Protein AF-A0A0U5BAT9-F1 (afdb_monomer_lite)

Foldseek 3Di:
DPPCDPLNVLCVVCVVLVHQDFPHHGSVVDDSVRSVVSSVVSVVVVVVVPPD

Structure (mmCIF, N/CA/C/O backbone):
data_AF-A0A0U5BAT9-F1
#
_entry.id   AF-A0A0U5BAT9-F1
#
loop_
_atom_site.group_PDB
_atom_site.id
_atom_site.type_symbol
_atom_site.label_atom_id
_atom_site.label_alt_id
_atom_site.label_comp_id
_atom_site.label_asym_id
_atom_site.label_entity_id
_atom_site.label_seq_id
_atom_site.pdbx_PDB_ins_code
_atom_site.Cartn_x
_atom_site.Cartn_y
_atom_site.Cartn_z
_atom_site.occupancy
_atom_site.B_iso_or_equiv
_atom_site.auth_seq_id
_atom_site.auth_comp_id
_atom_site.auth_asym_id
_atom_site.auth_atom_id
_atom_site.pdbx_PDB_model_num
ATOM 1 N N . MET A 1 1 ? 18.719 -8.182 9.273 1.00 40.00 1 MET A N 1
ATOM 2 C CA . MET A 1 1 ? 17.410 -7.646 9.704 1.00 40.00 1 MET A CA 1
ATOM 3 C C . MET A 1 1 ? 16.918 -6.736 8.595 1.00 40.00 1 MET A C 1
ATOM 5 O O . MET A 1 1 ? 17.531 -5.702 8.375 1.00 40.00 1 MET A O 1
ATOM 9 N N . ILE A 1 2 ?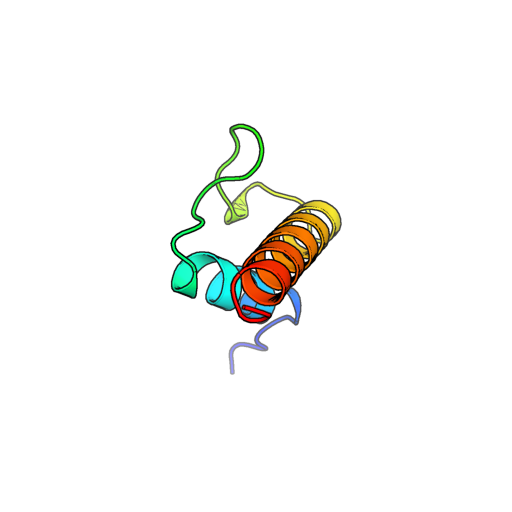 15.918 -7.163 7.824 1.00 52.94 2 ILE A N 1
ATOM 10 C CA . ILE A 1 2 ? 15.365 -6.343 6.741 1.00 52.94 2 ILE A CA 1
ATOM 11 C C . ILE A 1 2 ? 14.558 -5.240 7.423 1.00 52.94 2 ILE A C 1
ATOM 13 O O . ILE A 1 2 ? 13.525 -5.508 8.030 1.00 52.94 2 ILE A O 1
ATOM 17 N N . THR A 1 3 ? 15.071 -4.012 7.416 1.00 54.25 3 THR A N 1
ATOM 18 C CA . THR A 1 3 ? 14.304 -2.833 7.819 1.00 54.25 3 THR A CA 1
ATOM 19 C C . THR A 1 3 ? 13.141 -2.701 6.846 1.00 54.25 3 THR A C 1
ATOM 21 O O . THR A 1 3 ? 13.308 -2.159 5.759 1.00 54.25 3 THR A O 1
ATOM 24 N N . THR A 1 4 ? 11.976 -3.244 7.201 1.00 60.53 4 THR A N 1
ATOM 25 C CA . THR A 1 4 ? 10.741 -3.058 6.433 1.00 60.53 4 THR A CA 1
ATOM 26 C C . THR A 1 4 ? 10.448 -1.565 6.371 1.00 60.53 4 THR A C 1
ATOM 28 O O . THR A 1 4 ? 9.998 -0.967 7.358 1.00 60.53 4 THR A O 1
ATOM 31 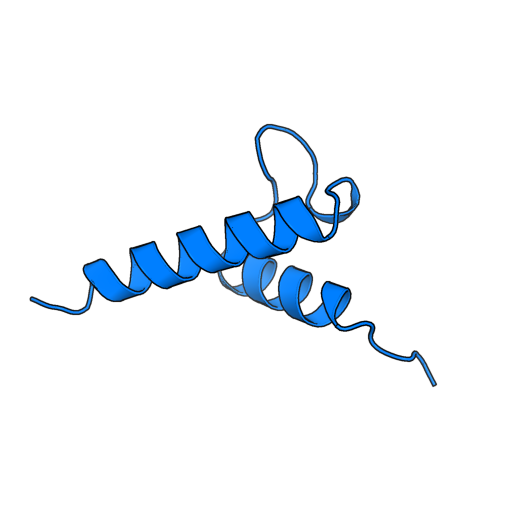N N . SER A 1 5 ? 10.762 -0.953 5.232 1.00 76.19 5 SER A N 1
ATOM 32 C CA . SER A 1 5 ? 10.453 0.440 4.942 1.00 76.19 5 SER A CA 1
ATOM 33 C C . SER A 1 5 ? 8.945 0.655 5.058 1.00 76.19 5 SER A C 1
ATOM 35 O O . SER A 1 5 ? 8.152 -0.237 4.769 1.00 76.19 5 SER A O 1
ATOM 37 N N . LYS A 1 6 ? 8.511 1.848 5.483 1.00 81.06 6 LYS A N 1
ATOM 38 C CA . LYS A 1 6 ? 7.072 2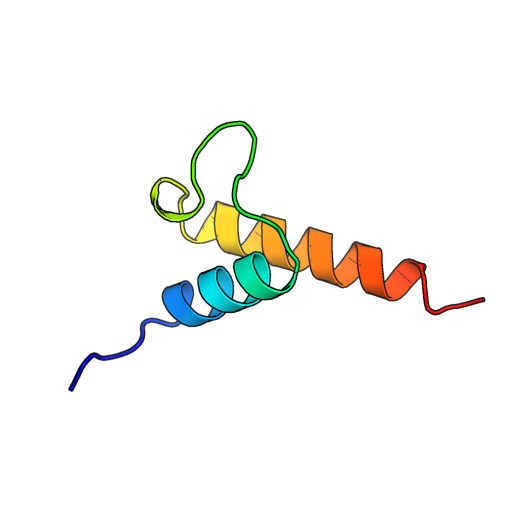.175 5.583 1.00 81.06 6 LYS A CA 1
ATOM 39 C C . LYS A 1 6 ? 6.329 1.922 4.263 1.00 81.06 6 LYS A C 1
ATOM 41 O O . LYS A 1 6 ? 5.155 1.572 4.302 1.00 81.06 6 LYS A O 1
ATOM 46 N N . LEU A 1 7 ? 7.032 2.073 3.139 1.00 85.06 7 LEU A N 1
ATOM 47 C CA . LEU A 1 7 ? 6.551 1.755 1.801 1.00 85.06 7 LEU A CA 1
ATOM 48 C C . LEU A 1 7 ? 6.138 0.285 1.656 1.00 85.06 7 LEU A C 1
ATOM 50 O O . LEU A 1 7 ? 5.036 0.026 1.189 1.00 85.06 7 LEU A O 1
ATOM 54 N N . ASP A 1 8 ? 6.961 -0.648 2.134 1.00 86.56 8 ASP A N 1
ATOM 55 C CA . ASP A 1 8 ? 6.715 -2.094 2.059 1.00 86.56 8 ASP A CA 1
ATOM 56 C C . ASP A 1 8 ? 5.366 -2.457 2.693 1.00 86.56 8 ASP 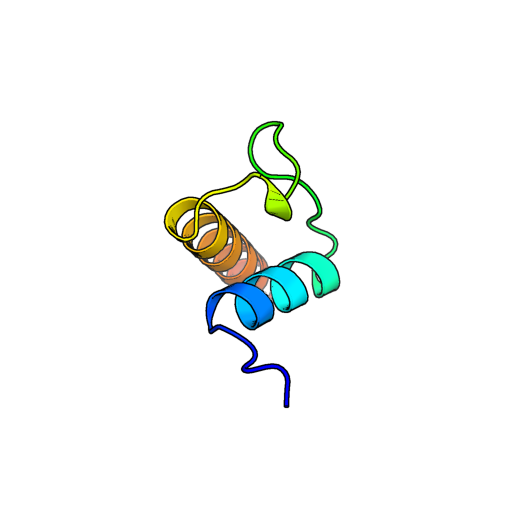A C 1
ATOM 58 O O . ASP A 1 8 ? 4.516 -3.086 2.074 1.00 86.56 8 ASP A O 1
ATOM 62 N N . LYS A 1 9 ? 5.080 -1.881 3.868 1.00 88.56 9 LYS A N 1
ATOM 63 C CA . LYS A 1 9 ? 3.795 -2.061 4.563 1.00 88.56 9 LYS A CA 1
ATOM 64 C C . LYS A 1 9 ? 2.595 -1.527 3.778 1.00 88.56 9 LYS A C 1
ATOM 66 O O . LYS A 1 9 ? 1.477 -2.010 3.956 1.00 88.56 9 LYS A O 1
ATOM 71 N N . TYR A 1 10 ? 2.777 -0.480 2.972 1.00 90.50 10 TYR A N 1
ATOM 72 C CA . TYR A 1 10 ? 1.708 0.044 2.118 1.00 90.50 10 TYR A CA 1
ATOM 73 C C . TYR A 1 10 ? 1.486 -0.847 0.898 1.00 90.50 10 TYR A C 1
ATOM 75 O O . TYR A 1 10 ? 0.336 -1.090 0.538 1.00 90.50 10 TYR A O 1
ATOM 83 N N . ILE A 1 11 ? 2.571 -1.361 0.317 1.00 88.75 11 ILE A N 1
ATOM 84 C CA . ILE A 1 11 ? 2.543 -2.334 -0.776 1.00 88.75 11 ILE A CA 1
ATOM 85 C C . ILE A 1 11 ? 1.835 -3.610 -0.308 1.00 88.75 11 ILE A C 1
ATOM 87 O O . ILE A 1 11 ? 0.854 -4.010 -0.925 1.00 88.75 11 ILE A O 1
ATOM 91 N N . GLU A 1 12 ? 2.230 -4.186 0.831 1.00 90.75 12 GLU A N 1
ATOM 92 C CA . GLU A 1 12 ? 1.587 -5.372 1.416 1.00 90.75 12 GLU A CA 1
ATOM 93 C C . GLU A 1 12 ? 0.077 -5.182 1.607 1.00 90.75 12 GLU A C 1
ATOM 95 O O . GLU A 1 12 ? -0.709 -6.056 1.246 1.00 90.75 12 GLU A O 1
ATOM 100 N N . LYS A 1 13 ? -0.359 -4.023 2.119 1.00 90.12 13 LYS A N 1
ATOM 101 C CA . LYS A 1 13 ? -1.792 -3.724 2.276 1.00 90.12 13 LYS A CA 1
ATOM 102 C C . LYS A 1 13 ? -2.528 -3.669 0.945 1.00 90.12 13 LYS A C 1
ATOM 104 O O . LYS A 1 13 ? -3.641 -4.174 0.853 1.00 90.12 13 LYS A O 1
ATOM 109 N N . LEU A 1 14 ? -1.934 -3.054 -0.073 1.00 90.25 14 LEU A N 1
ATOM 110 C CA . LEU A 1 14 ? -2.529 -3.008 -1.407 1.00 90.25 14 LEU A CA 1
ATOM 111 C C . LEU A 1 14 ? -2.651 -4.411 -2.007 1.00 90.25 14 LEU A C 1
ATOM 113 O O . LEU A 1 14 ? -3.719 -4.756 -2.510 1.00 90.25 14 LEU A O 1
ATOM 117 N N . LEU A 1 15 ? -1.623 -5.247 -1.846 1.00 90.69 15 LEU A N 1
ATOM 118 C CA . LEU A 1 15 ? -1.646 -6.649 -2.268 1.00 90.69 15 LEU A CA 1
ATOM 119 C C . LEU A 1 15 ? -2.739 -7.446 -1.539 1.00 90.69 15 LEU A C 1
ATOM 121 O O . LEU A 1 15 ? -3.492 -8.175 -2.180 1.00 90.69 15 LEU A O 1
ATOM 125 N N . GLN A 1 16 ? -2.897 -7.259 -0.223 1.00 90.12 16 GLN A N 1
ATOM 126 C CA . GLN A 1 16 ? -3.980 -7.875 0.561 1.00 90.12 16 GLN A CA 1
ATOM 127 C C . GLN A 1 16 ? -5.380 -7.443 0.100 1.00 90.12 16 GLN A C 1
ATOM 129 O O . GLN A 1 16 ? -6.335 -8.201 0.241 1.00 90.12 16 GLN A O 1
ATOM 134 N N . MET A 1 17 ? -5.513 -6.241 -0.465 1.00 87.88 17 MET A N 1
ATOM 135 C CA . MET A 1 17 ? -6.763 -5.736 -1.046 1.00 87.88 17 MET A CA 1
ATOM 136 C C . MET A 1 17 ? -6.981 -6.199 -2.497 1.00 87.88 17 MET A C 1
ATOM 138 O O . MET A 1 17 ? -7.971 -5.808 -3.113 1.00 87.88 17 MET A O 1
ATOM 142 N N . GLY A 1 18 ? -6.071 -7.006 -3.055 1.00 89.06 18 GLY A N 1
ATOM 143 C CA . GLY A 1 18 ? -6.124 -7.471 -4.442 1.00 89.06 18 GLY A CA 1
ATOM 144 C C . GLY A 1 18 ? -5.698 -6.418 -5.469 1.00 89.06 18 GLY A C 1
ATOM 145 O O . GLY A 1 18 ? -6.039 -6.533 -6.646 1.00 89.06 18 GLY A O 1
ATOM 146 N N . ILE A 1 19 ? -4.981 -5.375 -5.043 1.00 88.88 19 ILE A N 1
ATOM 147 C CA . ILE A 1 19 ? -4.448 -4.333 -5.921 1.00 88.88 19 ILE A CA 1
ATOM 148 C C . ILE A 1 19 ? -2.987 -4.665 -6.203 1.00 88.88 19 ILE A C 1
ATOM 150 O O . ILE A 1 19 ? -2.160 -4.664 -5.298 1.00 88.88 19 ILE A O 1
ATOM 154 N N . PHE A 1 20 ? -2.680 -4.925 -7.474 1.00 89.69 20 PHE A N 1
ATOM 155 C CA . PHE A 1 20 ? -1.339 -5.312 -7.937 1.00 89.69 20 PHE A CA 1
ATOM 156 C C . PHE A 1 20 ? -0.716 -4.284 -8.894 1.00 89.69 20 PHE A C 1
ATOM 158 O O . PHE A 1 20 ? 0.484 -4.332 -9.164 1.00 89.69 20 PHE A O 1
ATOM 165 N N . LYS A 1 21 ? -1.528 -3.350 -9.406 1.00 90.56 21 LYS A N 1
ATOM 166 C CA . LYS A 1 21 ? -1.137 -2.332 -10.388 1.00 90.56 21 LYS A CA 1
ATOM 167 C C . LYS A 1 21 ? -1.782 -0.983 -10.077 1.00 90.56 21 LYS A C 1
ATOM 169 O O . LYS A 1 21 ? -2.894 -0.944 -9.547 1.00 90.56 21 LYS A O 1
ATOM 174 N N . ILE A 1 22 ? -1.104 0.106 -10.435 1.00 89.62 22 ILE A N 1
ATOM 175 C CA . ILE A 1 22 ? -1.604 1.485 -10.336 1.00 89.62 22 ILE A CA 1
ATOM 176 C C . ILE A 1 22 ? -1.425 2.155 -11.702 1.00 89.62 22 ILE A C 1
ATOM 178 O O . ILE A 1 22 ? -0.306 2.229 -12.198 1.00 89.62 22 ILE A O 1
ATOM 182 N N . ASN A 1 23 ? -2.521 2.653 -12.288 1.00 79.69 23 ASN A N 1
ATOM 183 C CA . ASN A 1 23 ? -2.629 3.329 -13.599 1.00 79.69 23 ASN A CA 1
ATOM 184 C C . ASN A 1 23 ? -2.186 2.539 -14.846 1.00 79.69 23 ASN A C 1
ATOM 186 O O . ASN A 1 23 ? -2.837 2.688 -15.868 1.00 79.69 23 ASN A O 1
ATOM 190 N N . ASP A 1 24 ? -1.136 1.727 -14.757 1.00 85.56 24 ASP A N 1
ATOM 191 C CA . ASP A 1 24 ? -0.734 0.629 -15.660 1.00 85.56 24 ASP A CA 1
ATOM 192 C C . ASP A 1 24 ? 0.555 -0.051 -15.141 1.00 85.56 24 ASP A C 1
ATOM 194 O O . ASP A 1 24 ? 0.877 -1.182 -15.495 1.00 85.56 24 ASP A O 1
ATOM 198 N N . HIS A 1 25 ? 1.276 0.626 -14.242 1.00 88.31 25 HIS A N 1
ATOM 199 C CA . HIS A 1 25 ? 2.534 0.171 -13.666 1.00 88.31 25 HIS A CA 1
ATOM 200 C C . HIS A 1 25 ? 2.323 -0.870 -12.569 1.00 88.31 25 HIS A C 1
ATOM 202 O O . HIS A 1 25 ? 1.332 -0.834 -11.823 1.00 88.31 25 HIS A O 1
ATOM 208 N N . GLN A 1 26 ? 3.278 -1.792 -12.436 1.00 88.62 26 GLN A N 1
ATOM 209 C CA . GLN A 1 26 ? 3.281 -2.713 -11.310 1.00 88.62 26 GLN A CA 1
ATOM 210 C C . GLN A 1 26 ? 3.555 -1.958 -10.013 1.00 88.62 26 GLN A C 1
ATOM 212 O O . GLN A 1 26 ? 4.216 -0.920 -9.986 1.00 88.62 26 GLN A O 1
ATOM 217 N N . LEU A 1 27 ? 3.040 -2.485 -8.906 1.00 86.56 27 LEU A N 1
ATOM 218 C CA . LEU A 1 27 ? 3.078 -1.792 -7.621 1.00 86.56 27 LEU A CA 1
ATOM 219 C C . LEU A 1 27 ? 4.499 -1.442 -7.140 1.00 86.56 27 LEU A C 1
ATOM 221 O O . LEU A 1 27 ? 4.677 -0.436 -6.460 1.00 86.56 27 LEU A O 1
ATOM 225 N N . TYR A 1 28 ? 5.497 -2.248 -7.515 1.00 83.25 28 TYR A N 1
ATOM 226 C CA . TYR A 1 28 ? 6.912 -2.015 -7.203 1.00 83.25 28 TYR A CA 1
ATOM 227 C C . TYR A 1 28 ? 7.591 -0.991 -8.126 1.00 83.25 28 TYR A C 1
ATOM 229 O O . TYR A 1 28 ? 8.675 -0.512 -7.808 1.00 83.25 28 TYR A O 1
ATOM 237 N N . GLU A 1 29 ? 6.973 -0.657 -9.260 1.00 87.44 29 GLU A N 1
ATOM 238 C CA . GLU A 1 29 ? 7.434 0.382 -10.194 1.00 87.44 29 GLU A CA 1
ATOM 239 C C . GLU A 1 29 ? 6.860 1.757 -9.828 1.00 87.44 29 GLU A C 1
ATOM 241 O O . GLU A 1 29 ? 7.274 2.782 -10.365 1.00 87.44 29 GLU A O 1
ATOM 246 N N . CYS A 1 30 ? 5.895 1.781 -8.909 1.00 88.06 30 CYS A N 1
ATOM 247 C CA . CYS A 1 30 ? 5.210 2.988 -8.484 1.00 88.06 30 CYS A CA 1
ATOM 248 C C . CYS A 1 30 ? 6.008 3.741 -7.418 1.00 88.06 30 CYS A C 1
ATOM 250 O O . CYS A 1 30 ? 6.625 3.162 -6.521 1.00 88.06 30 CYS A O 1
ATOM 252 N N . SER A 1 31 ? 5.919 5.067 -7.456 1.00 90.00 31 SER A N 1
ATOM 253 C CA . SER A 1 31 ? 6.520 5.916 -6.429 1.00 90.00 31 SER A CA 1
ATOM 254 C C . SER A 1 31 ? 5.781 5.786 -5.093 1.00 90.00 31 SER A C 1
ATOM 256 O O . SER A 1 31 ? 4.571 5.556 -5.055 1.00 90.00 31 SER A O 1
ATOM 258 N N . GLU A 1 32 ? 6.453 6.070 -3.971 1.00 89.25 32 GLU A N 1
ATOM 259 C CA . GLU A 1 32 ? 5.818 6.054 -2.639 1.00 89.25 32 GLU A CA 1
ATOM 260 C C . GLU A 1 32 ? 4.543 6.914 -2.576 1.00 89.25 32 GLU A C 1
ATOM 262 O O . GLU A 1 32 ? 3.563 6.548 -1.923 1.00 89.25 32 GLU A O 1
ATOM 267 N N . LYS A 1 33 ? 4.534 8.054 -3.277 1.00 90.56 33 LYS A N 1
ATOM 268 C CA . LYS A 1 33 ? 3.369 8.942 -3.370 1.00 90.56 33 LYS A CA 1
ATOM 269 C C . LYS A 1 33 ? 2.175 8.259 -4.043 1.00 90.56 33 LYS A C 1
ATOM 271 O O . LYS A 1 33 ? 1.057 8.388 -3.548 1.00 90.56 33 LYS A O 1
ATOM 276 N N . GLU A 1 34 ? 2.413 7.525 -5.125 1.00 90.81 34 GLU A N 1
ATOM 277 C CA . GLU A 1 34 ? 1.377 6.805 -5.872 1.00 90.81 34 GLU A CA 1
ATOM 278 C C . GLU A 1 34 ? 0.824 5.644 -5.051 1.00 90.81 34 GLU A C 1
ATOM 280 O O . GLU A 1 34 ? -0.389 5.518 -4.905 1.00 90.81 34 GLU A O 1
ATOM 285 N N . VAL A 1 35 ? 1.706 4.866 -4.417 1.00 91.06 35 VAL A N 1
ATOM 286 C CA . VAL A 1 35 ? 1.328 3.773 -3.509 1.00 91.06 35 VAL A CA 1
ATOM 287 C C . VAL A 1 35 ? 0.457 4.303 -2.365 1.00 91.06 35 VAL A C 1
ATOM 289 O O . VAL A 1 35 ? -0.607 3.756 -2.076 1.00 91.06 35 VAL A O 1
ATOM 292 N N . LYS A 1 36 ? 0.845 5.421 -1.738 1.00 91.50 36 LYS A N 1
ATOM 293 C CA . LYS A 1 36 ? 0.045 6.065 -0.683 1.00 91.50 36 LYS A CA 1
ATOM 294 C C . LYS A 1 36 ? -1.314 6.544 -1.184 1.00 91.50 36 LYS A C 1
ATOM 296 O O . LYS A 1 36 ? -2.309 6.353 -0.487 1.00 91.50 36 LYS A O 1
ATOM 301 N N 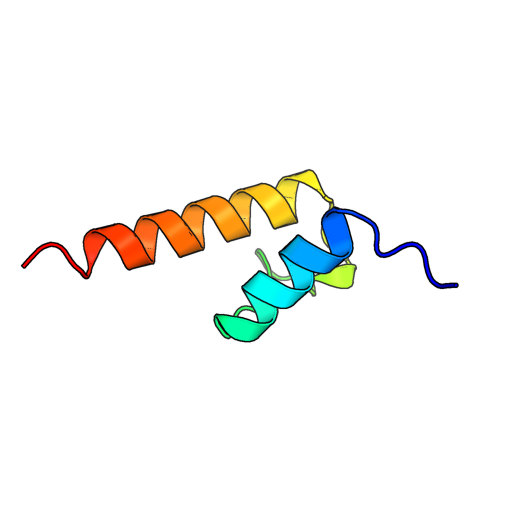. GLN A 1 37 ? -1.367 7.167 -2.361 1.00 91.81 37 GLN A N 1
ATOM 302 C CA . GLN A 1 37 ? -2.626 7.615 -2.953 1.00 91.81 37 GLN A CA 1
ATOM 303 C C . GLN A 1 37 ? -3.540 6.430 -3.256 1.00 91.81 37 GLN A C 1
ATOM 305 O O . GLN A 1 37 ? -4.692 6.439 -2.826 1.00 91.81 37 GLN A O 1
ATOM 310 N N . ALA A 1 38 ? -3.033 5.388 -3.914 1.00 90.50 38 ALA A N 1
ATOM 311 C CA . ALA A 1 38 ? -3.795 4.182 -4.210 1.00 90.50 38 ALA A CA 1
ATOM 312 C C . ALA A 1 38 ? -4.343 3.538 -2.932 1.00 90.50 38 ALA A C 1
ATOM 314 O O . ALA A 1 38 ? -5.529 3.214 -2.869 1.00 90.50 38 ALA A O 1
ATOM 315 N N . LEU A 1 39 ? -3.524 3.440 -1.879 1.00 91.12 39 LEU A N 1
ATOM 316 C CA . LEU A 1 39 ? -3.953 2.904 -0.589 1.00 91.12 39 LEU A CA 1
ATOM 317 C C . LEU A 1 39 ? -5.048 3.770 0.042 1.00 91.12 39 LEU A C 1
ATOM 319 O O . LEU A 1 39 ? -6.052 3.247 0.519 1.00 91.12 39 LEU A O 1
ATOM 323 N N . PHE A 1 40 ? -4.895 5.094 0.016 1.00 91.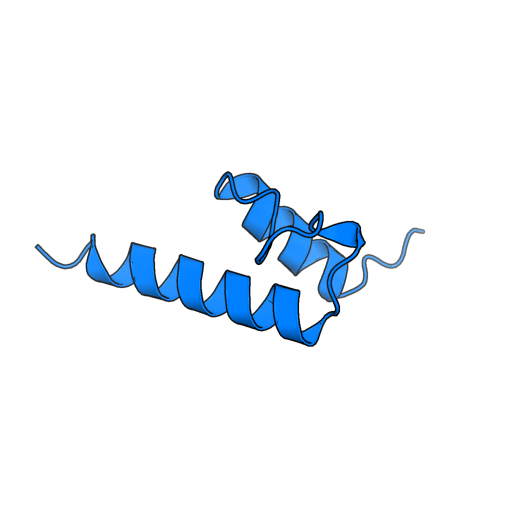19 40 PHE A N 1
ATOM 324 C CA . PHE A 1 40 ? -5.914 6.012 0.519 1.00 91.19 40 PHE A CA 1
ATOM 325 C C . PHE A 1 40 ? -7.236 5.874 -0.249 1.00 91.19 40 PHE A C 1
ATOM 327 O O . PHE A 1 40 ? -8.296 5.769 0.369 1.00 91.19 40 PHE A O 1
ATOM 334 N N . HIS A 1 41 ? -7.187 5.811 -1.582 1.00 89.44 41 HIS A N 1
ATOM 335 C CA . HIS A 1 41 ? -8.365 5.609 -2.424 1.00 89.44 41 HIS A CA 1
ATOM 336 C C . HIS A 1 41 ? -9.034 4.255 -2.162 1.00 89.44 41 HIS A C 1
ATOM 338 O O . HIS A 1 41 ? -10.255 4.202 -2.012 1.00 89.44 41 HIS A O 1
ATOM 344 N N . ALA A 1 42 ? -8.254 3.180 -2.042 1.00 87.44 42 ALA A N 1
ATOM 345 C CA . ALA A 1 42 ? -8.755 1.838 -1.762 1.00 87.44 42 ALA A CA 1
ATOM 346 C C . ALA A 1 42 ? -9.443 1.759 -0.390 1.00 87.44 42 ALA A C 1
ATOM 348 O O . ALA A 1 42 ? -10.564 1.258 -0.277 1.00 87.44 42 ALA A O 1
ATOM 349 N N . LEU A 1 43 ? -8.813 2.312 0.651 1.00 87.25 43 LEU A N 1
ATOM 350 C CA . LEU A 1 43 ? -9.376 2.349 2.003 1.00 87.25 43 LEU A CA 1
ATOM 351 C C . LEU A 1 43 ? -10.627 3.233 2.071 1.00 87.25 43 LEU A C 1
ATOM 353 O O . LEU A 1 43 ? -11.611 2.863 2.709 1.00 87.25 43 LEU A O 1
ATOM 357 N N . SER A 1 44 ? -10.619 4.377 1.385 1.00 85.75 44 SER A N 1
ATOM 358 C CA . SER A 1 44 ? -11.772 5.280 1.310 1.00 85.75 44 SER A CA 1
ATOM 359 C C . SER A 1 44 ? -12.954 4.638 0.573 1.00 85.75 44 SER A C 1
ATOM 361 O O . SER A 1 44 ? -14.102 4.780 0.998 1.00 85.75 44 SER A O 1
ATOM 363 N N . ARG A 1 45 ? -12.689 3.856 -0.484 1.00 77.06 45 ARG A N 1
ATOM 364 C CA . ARG A 1 45 ? -13.715 3.095 -1.208 1.00 77.06 45 ARG A CA 1
ATOM 365 C C . ARG A 1 45 ? -14.338 2.009 -0.333 1.00 77.06 45 ARG A C 1
ATOM 367 O O . ARG A 1 45 ? -15.559 1.948 -0.261 1.00 77.06 45 ARG A O 1
ATOM 374 N N . ASN A 1 46 ? -13.533 1.225 0.387 1.00 66.12 46 ASN A N 1
ATOM 375 C CA . ASN A 1 46 ? -14.049 0.215 1.321 1.00 66.12 46 ASN A CA 1
ATOM 376 C C . ASN A 1 46 ? -14.879 0.831 2.450 1.00 66.12 46 ASN A C 1
ATOM 378 O O . ASN A 1 46 ? -15.912 0.285 2.829 1.00 66.12 46 ASN A O 1
ATOM 382 N N . ARG A 1 47 ? -14.492 2.016 2.934 1.00 60.28 47 ARG A N 1
ATOM 383 C CA . ARG A 1 47 ? -15.244 2.715 3.978 1.00 60.28 47 ARG A CA 1
ATOM 384 C C . ARG A 1 47 ? -16.619 3.197 3.512 1.00 60.28 47 ARG A C 1
ATOM 386 O O . ARG A 1 47 ? -17.517 3.259 4.335 1.00 60.28 47 ARG A O 1
ATOM 393 N N . LYS A 1 48 ? -16.810 3.505 2.223 1.00 56.88 48 LYS A N 1
ATOM 394 C CA . LYS A 1 48 ? -18.131 3.870 1.670 1.00 56.88 48 LYS A CA 1
ATOM 395 C C . LYS A 1 48 ? -19.071 2.677 1.482 1.00 56.88 48 LYS A C 1
ATOM 397 O O . LYS A 1 48 ? -20.276 2.879 1.452 1.00 56.88 48 LYS A O 1
ATOM 402 N N . VAL A 1 49 ? -18.539 1.461 1.360 1.00 54.25 49 VAL A N 1
ATOM 403 C CA . VAL A 1 49 ? -19.349 0.242 1.181 1.00 54.25 49 VAL A CA 1
ATOM 404 C C . VAL A 1 49 ? -19.930 -0.251 2.512 1.00 54.25 49 VAL A C 1
ATOM 406 O O . VAL A 1 49 ? -20.965 -0.901 2.519 1.00 54.25 49 VAL A O 1
ATOM 409 N N . GLN A 1 50 ? -19.315 0.101 3.643 1.00 48.53 50 GLN A N 1
ATOM 410 C CA . GLN A 1 50 ? -19.709 -0.387 4.970 1.00 48.53 50 GLN A CA 1
ATOM 411 C C . GLN A 1 50 ? -20.693 0.534 5.727 1.00 48.53 50 GLN A C 1
ATOM 413 O O . GLN A 1 50 ? -20.875 0.364 6.928 1.00 48.53 50 GLN A O 1
ATOM 418 N N . VAL A 1 51 ? -21.301 1.525 5.057 1.00 49.81 51 VAL A N 1
ATOM 419 C CA . VAL A 1 51 ? -22.277 2.469 5.652 1.00 49.81 51 VAL A CA 1
ATOM 420 C C . VAL A 1 51 ? -23.667 2.301 5.021 1.00 49.81 51 VAL A C 1
ATOM 422 O O . VAL A 1 51 ? -24.290 3.277 4.599 1.00 49.81 51 VAL A O 1
ATOM 425 N N . HIS A 1 52 ? -24.136 1.059 4.916 1.00 41.09 52 HIS A N 1
ATOM 426 C CA . HIS A 1 52 ? -25.531 0.748 4.605 1.00 41.09 52 HIS A CA 1
ATOM 427 C C . HIS A 1 52 ? -26.043 -0.348 5.533 1.00 41.09 52 HIS A C 1
ATOM 429 O O . HIS A 1 52 ? -25.275 -1.313 5.754 1.00 41.09 52 HIS A O 1
#

pLDDT: mean 80.6, std 15.01, range [40.0, 91.81]

Secondary structure (DSSP, 8-state):
-----HHHHHHHHHHHTT--EETTEETTTS-HHHHHHHHHHHHHHHHHHT--

Radius of gyration: 11.96 Å; chains: 1; bounding box: 43×17×25 Å

Organism: NCBI:txid1500254

Sequence (52 aa):
MITTSKLDKYIEKLLQMGIFKINDHQLYECSEKEVKQALFHALSRNRKVQVH

InterPro domains:
  IPR025072 Fur-regulated basic protein A [PF13076] (8-31)